Protein AF-A0A3D0MTW0-F1 (afdb_monomer)

Radius of gyration: 36.61 Å; Cα contacts (8 Å, |Δi|>4): 13; chains: 1; bounding box: 83×25×96 Å

Sequence (101 aa):
MPRLRWVFLAVMLGLIVAIMGTAYVFEFREIHRLSEMVDSRMVRSTSLSRKLQESQEKIDFYKTPEGLAHLARDQYNLVFPGERIYRIVVTSDDVLPQKQQ

Structure (mmCIF, N/CA/C/O backbone):
data_AF-A0A3D0MTW0-F1
#
_entry.id   AF-A0A3D0MTW0-F1
#
loop_
_atom_site.group_PDB
_atom_site.id
_atom_site.type_symbol
_atom_site.label_atom_id
_atom_site.label_alt_id
_atom_site.label_comp_id
_atom_site.label_asym_id
_atom_site.label_entity_id
_atom_site.label_seq_id
_atom_site.pdbx_PDB_ins_code
_atom_site.Cartn_x
_atom_site.Cartn_y
_atom_site.Cartn_z
_atom_site.occupancy
_atom_site.B_iso_or_equiv
_atom_site.auth_seq_id
_atom_site.auth_comp_id
_atom_site.auth_asym_id
_atom_site.auth_atom_id
_atom_site.pdbx_PDB_model_num
ATOM 1 N N . MET A 1 1 ? 25.853 12.580 -58.792 1.00 59.94 1 MET A N 1
ATOM 2 C CA . MET A 1 1 ? 26.508 11.336 -58.332 1.00 59.94 1 MET A CA 1
ATOM 3 C C . MET A 1 1 ? 27.000 11.561 -56.911 1.00 59.94 1 MET A C 1
ATOM 5 O O . MET A 1 1 ? 27.783 12.492 -56.722 1.00 59.94 1 MET A O 1
ATOM 9 N N . PRO A 1 2 ? 26.491 10.832 -55.904 1.00 67.81 2 PRO A N 1
ATOM 10 C CA . PRO A 1 2 ? 26.934 11.017 -54.527 1.00 67.81 2 PRO A CA 1
ATOM 11 C C . PRO A 1 2 ? 28.439 10.744 -54.451 1.00 67.81 2 PRO A C 1
ATOM 13 O O . PRO A 1 2 ? 28.920 9.709 -54.908 1.00 67.81 2 PRO A O 1
ATOM 16 N N . ARG A 1 3 ? 29.208 11.709 -53.938 1.00 80.88 3 ARG A N 1
ATOM 17 C CA . ARG A 1 3 ? 30.656 11.535 -53.774 1.00 80.88 3 ARG A CA 1
ATOM 18 C C . ARG A 1 3 ? 30.882 10.435 -52.739 1.00 80.88 3 ARG A C 1
ATOM 20 O O . ARG A 1 3 ? 30.364 10.539 -51.630 1.00 80.88 3 ARG A O 1
ATOM 27 N N . LEU A 1 4 ? 31.691 9.433 -53.085 1.00 83.19 4 LEU A N 1
ATOM 28 C CA . LEU A 1 4 ? 31.954 8.235 -52.272 1.00 83.19 4 LEU A CA 1
ATOM 29 C C . LEU A 1 4 ? 32.302 8.557 -50.805 1.00 83.19 4 LEU A C 1
ATOM 31 O O . LEU A 1 4 ? 31.877 7.856 -49.895 1.00 83.19 4 LEU A O 1
ATOM 35 N N . ARG A 1 5 ? 32.991 9.683 -50.572 1.00 83.81 5 ARG A N 1
ATOM 36 C CA . ARG A 1 5 ? 33.339 10.203 -49.238 1.00 83.81 5 ARG A CA 1
ATOM 37 C C . ARG A 1 5 ? 32.120 10.460 -48.341 1.00 83.81 5 ARG A C 1
ATOM 39 O O . ARG A 1 5 ? 32.178 10.163 -47.157 1.00 83.81 5 ARG A O 1
ATOM 46 N N . TRP A 1 6 ? 31.023 10.977 -48.893 1.00 89.62 6 TRP A N 1
ATOM 47 C CA . TRP A 1 6 ? 29.798 11.261 -48.135 1.00 89.62 6 TRP A CA 1
ATOM 48 C C . TRP A 1 6 ? 29.004 9.998 -47.819 1.00 89.62 6 TRP A C 1
ATOM 50 O O . TRP A 1 6 ? 28.438 9.892 -46.737 1.00 89.62 6 TRP A O 1
ATOM 60 N N . VAL A 1 7 ? 29.013 9.021 -48.730 1.00 88.00 7 VAL A N 1
ATOM 61 C CA . VAL A 1 7 ? 28.411 7.703 -48.484 1.00 88.00 7 VAL A CA 1
ATOM 62 C C . VAL A 1 7 ? 29.149 7.000 -47.348 1.00 88.00 7 VAL A C 1
ATOM 64 O O . VAL A 1 7 ? 28.521 6.505 -46.420 1.00 88.00 7 VAL A O 1
ATOM 67 N N . PHE A 1 8 ? 30.483 7.035 -47.370 1.00 87.75 8 PHE A N 1
ATOM 68 C CA . PHE A 1 8 ? 31.305 6.442 -46.316 1.00 87.75 8 PHE A CA 1
ATOM 69 C C . PHE A 1 8 ? 31.063 7.095 -44.949 1.00 87.75 8 PHE A C 1
ATOM 71 O O . PHE A 1 8 ? 30.949 6.403 -43.941 1.00 87.75 8 PHE A O 1
ATOM 78 N N . LEU A 1 9 ? 30.933 8.425 -44.924 1.00 89.94 9 LEU A N 1
ATOM 79 C CA . LEU A 1 9 ? 30.655 9.180 -43.704 1.00 89.94 9 LEU A CA 1
ATOM 80 C C . LEU A 1 9 ? 29.265 8.838 -43.146 1.00 89.94 9 LEU A C 1
ATOM 82 O O . LEU A 1 9 ? 29.141 8.559 -41.958 1.00 89.94 9 LEU A O 1
ATOM 86 N N . ALA A 1 10 ? 28.240 8.772 -44.001 1.00 92.12 10 ALA A N 1
ATOM 87 C CA . ALA A 1 10 ? 26.886 8.399 -43.593 1.00 92.12 10 ALA A CA 1
ATOM 88 C C . ALA A 1 10 ? 26.813 6.971 -43.026 1.00 92.12 10 ALA A C 1
ATOM 90 O O . ALA A 1 10 ? 26.145 6.748 -42.019 1.00 92.12 10 ALA A O 1
ATOM 91 N N . VAL A 1 11 ? 27.533 6.018 -43.627 1.00 92.94 11 VAL A N 1
ATOM 92 C CA . VAL A 1 11 ? 27.595 4.631 -43.139 1.00 92.94 11 VAL A CA 1
ATOM 93 C C . VAL A 1 11 ? 28.300 4.550 -41.785 1.00 92.94 11 VAL A C 1
ATOM 95 O O . VAL A 1 11 ? 27.787 3.902 -40.877 1.00 92.94 11 VAL A O 1
ATOM 98 N N . MET A 1 12 ? 29.432 5.240 -41.615 1.00 93.19 12 MET A N 1
ATOM 99 C CA . MET A 1 12 ? 30.139 5.291 -40.329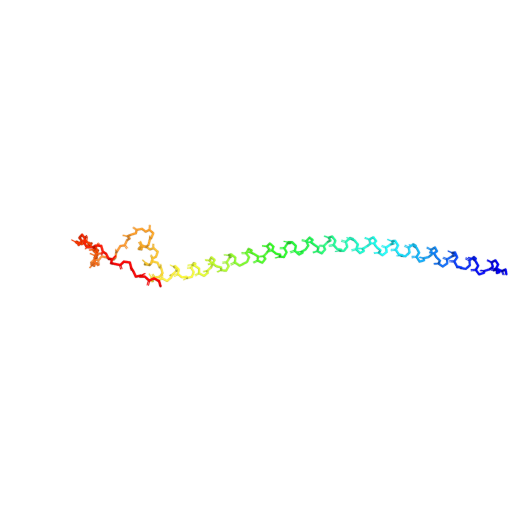 1.00 93.19 12 MET A CA 1
ATOM 100 C C . MET A 1 12 ? 29.272 5.899 -39.226 1.00 93.19 12 MET A C 1
ATOM 102 O O . MET A 1 12 ? 29.171 5.348 -38.132 1.00 93.19 12 MET A O 1
ATOM 106 N N . LEU A 1 13 ? 28.611 7.018 -39.523 1.00 94.69 13 LEU A N 1
ATOM 107 C CA . LEU A 1 13 ? 27.750 7.692 -38.560 1.00 94.69 13 LEU A CA 1
ATOM 108 C C . LEU A 1 13 ? 26.535 6.824 -38.203 1.00 94.69 13 LEU A C 1
ATOM 110 O O . LEU A 1 13 ? 26.193 6.695 -37.030 1.00 94.69 13 LEU A O 1
ATOM 114 N N . GLY A 1 14 ? 25.935 6.167 -39.199 1.00 94.12 14 GLY A N 1
ATOM 115 C CA . GLY A 1 14 ? 24.847 5.215 -38.996 1.00 94.12 14 GLY A CA 1
ATOM 116 C C . GLY A 1 14 ? 25.255 4.029 -38.124 1.00 94.12 14 GLY A C 1
ATOM 117 O O . GLY A 1 14 ? 24.490 3.634 -37.251 1.00 94.12 14 GLY A O 1
ATOM 118 N N . LEU A 1 15 ? 26.472 3.504 -38.295 1.00 93.12 15 LEU A N 1
ATOM 119 C CA . LEU A 1 15 ? 26.988 2.402 -37.482 1.00 93.12 15 LEU A CA 1
ATOM 120 C C . LEU A 1 15 ? 27.159 2.808 -36.010 1.00 93.12 15 LEU A C 1
ATOM 122 O O . LEU A 1 15 ? 26.742 2.070 -35.121 1.00 93.12 15 LEU A O 1
ATOM 126 N N . ILE A 1 16 ? 27.711 3.998 -35.749 1.00 92.62 16 ILE A N 1
ATOM 127 C CA . ILE A 1 16 ? 27.879 4.525 -34.385 1.00 92.62 16 ILE A CA 1
ATOM 128 C C . ILE A 1 16 ? 26.516 4.720 -33.715 1.00 92.62 16 ILE A C 1
ATOM 130 O O . ILE A 1 16 ? 26.309 4.263 -32.591 1.00 92.62 16 ILE A O 1
ATOM 134 N N . VAL A 1 17 ? 25.570 5.351 -34.415 1.00 92.62 17 VAL A N 1
ATOM 135 C CA . VAL A 1 17 ? 24.212 5.573 -33.899 1.00 92.62 17 VAL A CA 1
ATOM 136 C C . VAL A 1 17 ? 23.491 4.248 -33.665 1.00 92.62 17 VAL A C 1
ATOM 138 O O . VAL A 1 17 ? 22.805 4.111 -32.658 1.00 92.62 17 VAL A O 1
ATOM 141 N N . ALA A 1 18 ? 23.670 3.258 -34.541 1.00 90.00 18 ALA A N 1
ATOM 142 C CA . ALA A 1 18 ? 23.068 1.941 -34.376 1.00 90.00 18 ALA A CA 1
ATOM 143 C C . ALA A 1 18 ? 23.589 1.234 -33.120 1.00 90.00 18 ALA A C 1
ATOM 145 O O . ALA A 1 18 ? 22.773 0.779 -32.329 1.00 90.00 18 ALA A O 1
ATOM 146 N N . ILE A 1 19 ? 24.912 1.199 -32.907 1.00 88.31 19 ILE A N 1
ATOM 147 C CA . ILE A 1 19 ? 25.541 0.587 -31.722 1.00 88.31 19 ILE A CA 1
ATOM 148 C C . ILE A 1 19 ? 25.089 1.288 -30.438 1.00 88.31 19 ILE A C 1
ATOM 150 O O . ILE A 1 19 ? 24.735 0.643 -29.453 1.00 88.31 19 ILE A O 1
ATOM 154 N N . MET A 1 20 ? 25.087 2.620 -30.452 1.00 86.12 20 MET A N 1
ATOM 155 C CA . MET A 1 20 ? 24.690 3.425 -29.301 1.00 86.12 20 MET A CA 1
ATOM 156 C C . MET A 1 20 ? 23.195 3.254 -29.008 1.00 86.12 20 MET A C 1
ATOM 158 O O . MET A 1 20 ? 22.807 3.067 -27.860 1.00 86.12 20 MET A O 1
ATOM 162 N N . GLY A 1 21 ? 22.360 3.222 -30.047 1.00 85.88 21 GLY A N 1
ATOM 163 C CA . GLY A 1 21 ? 20.929 2.968 -29.936 1.00 85.88 21 GLY A CA 1
ATOM 164 C C . GLY A 1 21 ? 20.619 1.592 -29.348 1.00 85.88 21 GLY A C 1
ATOM 165 O O . GLY A 1 21 ? 19.821 1.506 -28.418 1.00 85.88 21 GLY A O 1
ATOM 166 N N . THR A 1 22 ? 21.263 0.520 -29.821 1.00 82.88 22 THR A N 1
ATOM 167 C CA . THR A 1 22 ? 21.050 -0.821 -29.251 1.00 82.88 22 THR A CA 1
ATOM 168 C C . THR A 1 22 ? 21.532 -0.929 -27.812 1.00 82.88 22 THR A C 1
ATOM 170 O O . THR A 1 22 ? 20.828 -1.541 -27.013 1.00 82.88 22 THR A O 1
ATOM 173 N N . ALA A 1 23 ? 22.669 -0.322 -27.460 1.00 78.00 23 ALA A N 1
ATOM 174 C CA . ALA A 1 23 ? 23.159 -0.309 -26.081 1.00 78.00 23 ALA A CA 1
ATOM 175 C C . ALA A 1 23 ? 22.166 0.389 -25.134 1.00 78.00 23 ALA A C 1
ATOM 177 O O . ALA A 1 23 ? 21.734 -0.201 -24.145 1.00 78.00 23 ALA A O 1
ATOM 178 N N . TYR A 1 24 ? 21.713 1.593 -25.496 1.00 77.00 24 TYR A N 1
ATOM 179 C CA . TYR A 1 24 ? 20.747 2.348 -24.696 1.00 77.00 24 TYR A CA 1
ATOM 180 C C . TYR A 1 24 ? 19.398 1.633 -24.577 1.00 77.00 24 TYR A C 1
ATOM 182 O O . TYR A 1 24 ? 18.848 1.533 -23.484 1.00 77.00 24 TYR A O 1
ATOM 190 N N . VAL A 1 25 ? 18.854 1.100 -25.675 1.00 74.69 25 VAL A N 1
ATOM 191 C CA . VAL A 1 25 ? 17.567 0.381 -25.645 1.00 74.69 25 VAL A CA 1
ATOM 192 C C . VAL A 1 25 ? 17.634 -0.846 -24.733 1.00 74.69 25 VAL A C 1
ATOM 194 O O . VAL A 1 25 ? 16.658 -1.159 -24.047 1.00 74.69 25 VAL A O 1
ATOM 197 N N . PHE A 1 26 ? 18.777 -1.533 -24.696 1.00 73.38 26 PHE A N 1
ATOM 198 C CA . PHE A 1 26 ? 18.957 -2.692 -23.831 1.00 73.38 26 PHE A CA 1
ATOM 199 C C . PHE A 1 26 ? 18.993 -2.296 -22.348 1.00 73.38 26 PHE A C 1
ATOM 201 O O . PHE A 1 26 ? 18.280 -2.895 -21.543 1.00 73.38 26 PHE A O 1
ATOM 208 N N . GLU A 1 27 ? 19.728 -1.237 -22.002 1.00 68.75 27 GLU A N 1
ATOM 209 C CA . GLU A 1 27 ? 19.800 -0.709 -20.633 1.00 68.75 27 GLU A CA 1
ATOM 210 C C . GLU A 1 27 ? 18.452 -0.161 -20.140 1.00 68.75 27 GLU A C 1
ATOM 212 O O . GLU A 1 27 ? 18.037 -0.444 -19.016 1.00 68.75 27 GLU A O 1
ATOM 217 N N . PHE A 1 28 ? 17.704 0.549 -20.990 1.00 68.12 28 PHE A N 1
ATOM 218 C CA . PHE A 1 28 ? 16.369 1.044 -20.637 1.00 68.12 28 PHE A CA 1
ATOM 219 C C . PHE A 1 28 ? 15.386 -0.088 -20.321 1.00 68.12 28 PHE A C 1
ATOM 221 O O . PHE A 1 28 ? 14.535 0.052 -19.439 1.00 68.12 28 PHE A O 1
ATOM 228 N N . ARG A 1 29 ? 15.509 -1.235 -20.999 1.00 67.38 29 ARG A N 1
ATOM 229 C CA . ARG A 1 29 ? 14.666 -2.405 -20.724 1.00 67.38 29 ARG A CA 1
ATOM 230 C C . ARG A 1 29 ? 14.996 -3.048 -19.376 1.00 67.38 29 ARG A C 1
ATOM 232 O O . ARG A 1 29 ? 14.087 -3.498 -18.680 1.00 67.38 29 ARG A O 1
ATOM 239 N N . GLU A 1 30 ? 16.272 -3.065 -19.002 1.00 71.25 30 GLU A N 1
ATOM 240 C CA . GLU A 1 30 ? 16.741 -3.517 -17.687 1.00 71.25 30 GLU A CA 1
ATOM 241 C C . GLU A 1 30 ? 16.167 -2.627 -16.570 1.00 71.25 30 GLU A C 1
ATOM 243 O O . GLU A 1 30 ? 15.589 -3.126 -15.602 1.00 71.25 30 GLU A O 1
ATOM 248 N N . ILE A 1 31 ? 16.240 -1.303 -16.753 1.00 68.31 31 ILE A N 1
ATOM 249 C CA . ILE A 1 31 ? 15.742 -0.303 -15.797 1.00 68.31 31 ILE A CA 1
ATOM 250 C C . ILE A 1 31 ? 14.224 -0.410 -15.630 1.00 68.31 31 ILE A C 1
ATOM 252 O O . ILE A 1 31 ? 13.737 -0.411 -14.499 1.00 68.31 31 ILE A O 1
ATOM 256 N N . HIS A 1 32 ? 13.468 -0.561 -16.722 1.00 65.75 32 HIS A N 1
ATOM 257 C CA . HIS A 1 32 ? 12.016 -0.731 -16.637 1.00 65.75 32 HIS A CA 1
ATOM 258 C C . HIS A 1 32 ? 11.623 -1.997 -15.878 1.00 65.75 32 HIS A C 1
ATOM 260 O O . HIS A 1 32 ? 10.773 -1.938 -14.990 1.00 65.75 32 HIS A O 1
ATOM 266 N N . ARG A 1 33 ? 12.292 -3.123 -16.150 1.00 70.25 33 ARG A N 1
ATOM 267 C CA . ARG A 1 33 ? 12.030 -4.381 -15.441 1.00 70.25 33 ARG A CA 1
ATOM 268 C C . ARG A 1 33 ? 12.352 -4.279 -13.947 1.00 70.25 33 ARG A C 1
ATOM 270 O O . ARG A 1 33 ? 11.645 -4.859 -13.122 1.00 70.25 33 ARG A O 1
ATOM 277 N N . LEU A 1 34 ? 13.413 -3.554 -13.590 1.00 72.19 34 LEU A N 1
ATOM 278 C CA . LEU A 1 34 ? 13.794 -3.347 -12.195 1.00 72.19 34 LEU A CA 1
ATOM 279 C C . LEU A 1 34 ? 12.813 -2.402 -11.484 1.00 72.19 34 LEU A C 1
ATOM 281 O O . LEU A 1 34 ? 12.411 -2.685 -10.357 1.00 72.19 34 LEU A O 1
ATOM 285 N N . SER A 1 35 ? 12.360 -1.345 -12.162 1.00 66.62 35 SER A N 1
ATOM 286 C CA . SER A 1 35 ? 11.360 -0.405 -11.644 1.00 66.62 35 SER A CA 1
ATOM 287 C C . SER A 1 35 ? 10.012 -1.077 -11.378 1.00 66.62 35 SER A C 1
ATOM 289 O O . SER A 1 35 ? 9.445 -0.891 -10.306 1.00 66.62 35 SER 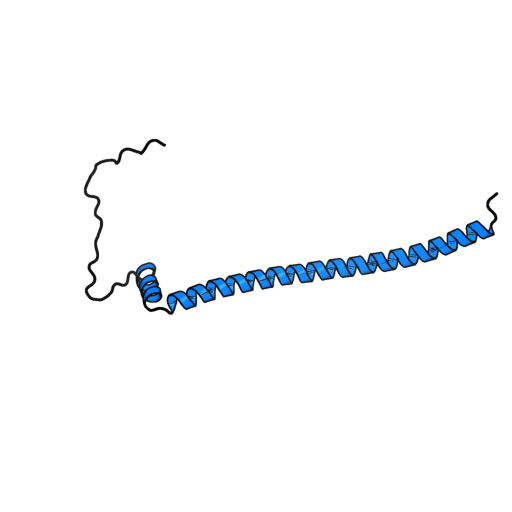A O 1
ATOM 291 N N . GLU A 1 36 ? 9.527 -1.925 -12.290 1.00 71.44 36 GLU A N 1
ATOM 292 C CA . GLU A 1 36 ? 8.290 -2.696 -12.079 1.00 71.44 36 GLU A CA 1
ATOM 293 C C . GLU A 1 36 ? 8.390 -3.627 -10.861 1.00 71.44 36 GLU A C 1
ATOM 295 O O . GLU A 1 36 ? 7.442 -3.783 -10.084 1.00 71.44 36 GLU A O 1
ATOM 300 N N . MET A 1 37 ? 9.562 -4.235 -10.648 1.00 70.94 37 MET A N 1
ATOM 301 C CA . MET A 1 37 ? 9.788 -5.088 -9.485 1.00 70.94 37 MET A CA 1
ATOM 302 C C . MET A 1 37 ? 9.785 -4.277 -8.183 1.00 70.94 37 MET A C 1
ATOM 304 O O . MET A 1 37 ? 9.205 -4.728 -7.192 1.00 70.94 37 MET A O 1
ATOM 308 N N . VAL A 1 38 ? 10.379 -3.083 -8.180 1.00 72.31 38 VAL A N 1
ATOM 309 C CA . VAL A 1 38 ? 10.371 -2.165 -7.031 1.00 72.31 38 VAL A CA 1
ATOM 310 C C . VAL A 1 38 ? 8.952 -1.688 -6.718 1.00 72.31 38 VAL A C 1
ATOM 312 O O . VAL A 1 38 ? 8.524 -1.806 -5.567 1.00 72.31 38 VAL A O 1
ATOM 315 N N . ASP A 1 39 ? 8.186 -1.267 -7.723 1.00 70.00 39 ASP A N 1
ATOM 316 C CA . ASP A 1 39 ? 6.793 -0.835 -7.553 1.00 70.00 39 ASP A CA 1
ATOM 317 C C . ASP A 1 39 ? 5.927 -1.951 -6.960 1.00 70.00 39 ASP A C 1
ATOM 319 O O . ASP A 1 39 ? 5.172 -1.728 -6.010 1.00 70.00 39 ASP A O 1
ATOM 323 N N . SER A 1 40 ? 6.100 -3.193 -7.424 1.00 72.06 40 SER A N 1
ATOM 324 C CA . SER A 1 40 ? 5.364 -4.341 -6.877 1.00 72.06 40 SER A CA 1
ATOM 325 C C . SER A 1 40 ? 5.645 -4.570 -5.383 1.00 72.06 40 SER A C 1
ATOM 327 O O . SER A 1 40 ? 4.749 -4.915 -4.603 1.00 72.06 40 SER A O 1
ATOM 329 N N . ARG A 1 41 ? 6.892 -4.344 -4.948 1.00 71.62 41 ARG A N 1
ATOM 330 C CA . ARG A 1 41 ? 7.303 -4.472 -3.544 1.00 71.62 41 ARG A CA 1
ATOM 331 C C . ARG A 1 41 ? 6.787 -3.307 -2.713 1.00 71.62 41 ARG A C 1
ATOM 333 O O . ARG A 1 41 ? 6.350 -3.534 -1.584 1.00 71.62 41 ARG A O 1
ATOM 340 N N . MET A 1 42 ? 6.779 -2.102 -3.275 1.00 74.69 42 MET A N 1
ATOM 341 C CA . MET A 1 42 ? 6.224 -0.918 -2.631 1.00 74.69 42 MET A CA 1
ATOM 342 C C . MET A 1 42 ? 4.723 -1.084 -2.385 1.00 74.69 42 MET A C 1
ATOM 344 O O . MET A 1 42 ? 4.288 -0.930 -1.247 1.00 74.69 42 MET A O 1
ATOM 348 N N . VAL A 1 43 ? 3.953 -1.519 -3.389 1.00 78.12 43 VAL A N 1
ATOM 349 C CA . VAL A 1 43 ? 2.515 -1.822 -3.252 1.00 78.12 43 VAL A CA 1
ATOM 350 C C . VAL A 1 43 ? 2.265 -2.875 -2.170 1.00 78.12 43 VAL A C 1
ATOM 352 O O . VAL A 1 43 ? 1.356 -2.743 -1.348 1.00 78.12 43 VAL A O 1
ATOM 355 N N . ARG A 1 44 ? 3.098 -3.921 -2.113 1.00 73.88 44 ARG A N 1
ATOM 356 C CA . ARG A 1 44 ? 2.973 -4.947 -1.073 1.00 73.88 44 ARG A CA 1
ATOM 357 C C . ARG A 1 44 ? 3.239 -4.377 0.321 1.00 73.88 44 ARG A C 1
ATOM 359 O O . ARG A 1 44 ? 2.467 -4.647 1.238 1.00 73.88 44 ARG A O 1
ATOM 366 N N . SER A 1 45 ? 4.292 -3.576 0.470 1.00 70.31 45 SER A N 1
ATOM 367 C CA . SER A 1 45 ? 4.672 -2.958 1.743 1.00 70.31 45 SER A CA 1
ATOM 368 C C . SER A 1 45 ? 3.615 -1.971 2.242 1.00 70.31 45 SER A C 1
ATOM 370 O O . SER A 1 45 ? 3.196 -2.043 3.397 1.00 70.31 45 SER A O 1
ATOM 372 N N . THR A 1 46 ? 3.098 -1.108 1.364 1.00 79.62 46 THR A N 1
ATOM 373 C CA . THR A 1 46 ? 2.057 -0.139 1.732 1.00 79.62 46 THR A CA 1
ATOM 374 C C . THR A 1 46 ? 0.755 -0.825 2.133 1.00 79.62 46 THR A C 1
ATOM 376 O O . THR A 1 46 ? 0.150 -0.447 3.135 1.00 79.62 46 THR A O 1
ATOM 379 N N . SER A 1 47 ? 0.353 -1.886 1.424 1.00 82.62 47 SER A N 1
ATOM 380 C CA . SER A 1 47 ? -0.837 -2.664 1.788 1.00 82.62 47 SER A CA 1
ATOM 381 C C . SER A 1 47 ? -0.709 -3.327 3.165 1.00 82.62 47 SER A C 1
ATOM 383 O O . SER A 1 47 ? -1.674 -3.355 3.929 1.00 82.62 47 SER A O 1
ATOM 385 N N . LEU A 1 48 ? 0.484 -3.825 3.510 1.00 81.12 48 LEU A N 1
ATOM 386 C CA . LEU A 1 48 ? 0.742 -4.449 4.804 1.00 81.12 48 LEU A CA 1
ATOM 387 C C . LEU A 1 48 ? 0.796 -3.408 5.926 1.00 81.12 48 LEU A C 1
ATOM 389 O O . LEU A 1 48 ? 0.207 -3.626 6.980 1.00 81.12 48 LEU A O 1
ATOM 393 N N . SER A 1 49 ? 1.426 -2.259 5.674 1.00 81.81 49 SER A N 1
ATOM 394 C CA . SER A 1 49 ? 1.462 -1.135 6.612 1.00 81.81 49 SER A CA 1
ATOM 395 C C . SER A 1 49 ? 0.053 -0.642 6.953 1.00 81.81 49 SER A C 1
ATOM 397 O O . SER A 1 49 ? -0.284 -0.470 8.121 1.00 81.81 49 SER A O 1
ATOM 399 N N . ARG A 1 50 ? -0.832 -0.538 5.952 1.00 83.06 50 ARG A N 1
ATOM 400 C CA . ARG A 1 50 ? -2.234 -0.151 6.168 1.00 83.06 50 ARG A CA 1
ATOM 401 C C . ARG A 1 50 ? -3.000 -1.159 7.029 1.00 83.06 50 ARG A C 1
ATOM 403 O O . ARG A 1 50 ? -3.757 -0.758 7.905 1.00 83.06 50 ARG A O 1
ATOM 410 N N . LYS A 1 51 ? -2.772 -2.462 6.827 1.00 87.06 51 LYS A N 1
ATOM 411 C CA . LYS A 1 51 ? -3.357 -3.516 7.677 1.00 87.06 51 LYS A CA 1
ATOM 412 C C . LYS A 1 51 ? -2.833 -3.467 9.110 1.00 87.06 51 LYS A C 1
ATOM 414 O O . LYS A 1 51 ? -3.596 -3.713 10.042 1.00 87.06 51 LYS A O 1
ATOM 419 N N . LEU A 1 52 ? -1.546 -3.169 9.286 1.00 87.25 52 LEU A N 1
ATOM 420 C CA . LEU A 1 52 ? -0.961 -2.986 10.612 1.00 87.25 52 LEU A CA 1
ATOM 421 C C . LEU A 1 52 ? -1.582 -1.784 11.316 1.00 87.25 52 LEU A C 1
ATOM 423 O O . LEU A 1 52 ? -1.949 -1.910 12.475 1.00 87.25 52 LEU A O 1
ATOM 427 N N . GLN A 1 53 ? -1.773 -0.671 10.610 1.00 87.12 53 GLN A N 1
ATOM 428 C CA . GLN A 1 53 ? -2.410 0.518 11.168 1.00 87.12 53 GLN A CA 1
ATOM 429 C C . GLN A 1 53 ? -3.855 0.241 11.611 1.00 87.12 53 GLN A C 1
ATOM 431 O O . GLN A 1 53 ? -4.206 0.536 12.746 1.00 87.12 53 GLN A O 1
ATOM 436 N N . GLU A 1 54 ? -4.658 -0.424 10.776 1.00 88.88 54 GLU A N 1
ATOM 437 C CA . GLU A 1 54 ? -6.029 -0.815 11.139 1.00 88.88 54 GLU A CA 1
ATOM 438 C C . GLU A 1 54 ? -6.059 -1.786 12.335 1.00 88.88 54 GLU A C 1
ATOM 440 O O . GLU A 1 54 ? -6.932 -1.719 13.200 1.00 88.88 54 GLU A O 1
ATOM 445 N N . SER A 1 55 ? -5.090 -2.702 12.405 1.00 85.25 55 SER A N 1
ATOM 446 C CA . SER A 1 55 ? -4.974 -3.633 13.531 1.00 85.25 55 SER A CA 1
ATOM 447 C C . SER A 1 55 ? -4.562 -2.910 14.812 1.00 85.25 55 SER A C 1
ATOM 449 O O . SER A 1 55 ? -5.092 -3.211 15.877 1.00 85.25 55 SER A O 1
ATOM 451 N N . GLN A 1 56 ? -3.652 -1.940 14.707 1.00 88.69 56 GLN A N 1
ATOM 452 C CA . GLN A 1 56 ? -3.206 -1.118 15.823 1.00 88.69 56 GLN A CA 1
ATOM 453 C C . GLN A 1 56 ? -4.359 -0.271 16.372 1.00 88.69 56 GLN A C 1
ATOM 455 O O . GLN A 1 56 ? -4.577 -0.277 17.577 1.00 88.69 56 GLN A O 1
ATOM 460 N N . GLU A 1 57 ? -5.159 0.356 15.505 1.00 87.75 57 GLU A N 1
ATOM 461 C CA . GLU A 1 57 ? -6.356 1.108 15.908 1.00 87.75 57 GLU A CA 1
ATOM 462 C C . GLU A 1 57 ? -7.365 0.227 16.661 1.00 87.75 57 GLU A C 1
ATOM 464 O O . GLU A 1 57 ? -7.901 0.636 17.692 1.00 87.75 57 GLU A O 1
ATOM 469 N N . LYS A 1 58 ? -7.588 -1.013 16.205 1.00 87.06 58 LYS A N 1
ATOM 470 C CA . LYS A 1 58 ? -8.452 -1.973 16.915 1.00 87.06 58 LYS A CA 1
ATOM 471 C C . LYS A 1 58 ? -7.876 -2.367 18.272 1.00 87.06 58 LYS A C 1
ATOM 473 O O . LYS A 1 58 ? -8.617 -2.425 19.248 1.00 87.06 58 LYS A O 1
ATOM 478 N N . ILE A 1 59 ? -6.571 -2.630 18.348 1.00 87.69 59 ILE A N 1
ATOM 479 C CA . ILE A 1 59 ? -5.895 -2.946 19.614 1.00 87.69 59 ILE A CA 1
ATOM 480 C C . ILE A 1 59 ? -6.040 -1.782 20.594 1.00 87.69 59 ILE A C 1
ATOM 482 O O . ILE A 1 59 ? -6.410 -2.001 21.745 1.00 87.69 59 ILE A O 1
ATOM 486 N N . ASP A 1 60 ? -5.795 -0.556 20.138 1.00 87.94 60 ASP A N 1
ATOM 487 C CA . ASP A 1 60 ? -5.889 0.638 20.972 1.00 87.94 60 ASP A CA 1
ATOM 488 C C . ASP A 1 60 ? -7.329 0.875 21.451 1.00 87.94 60 ASP A C 1
ATOM 490 O O . ASP A 1 60 ? -7.538 1.196 22.622 1.00 87.94 60 ASP A O 1
ATOM 494 N N . PHE A 1 61 ? -8.330 0.617 20.602 1.00 86.50 61 PHE A N 1
ATOM 495 C CA 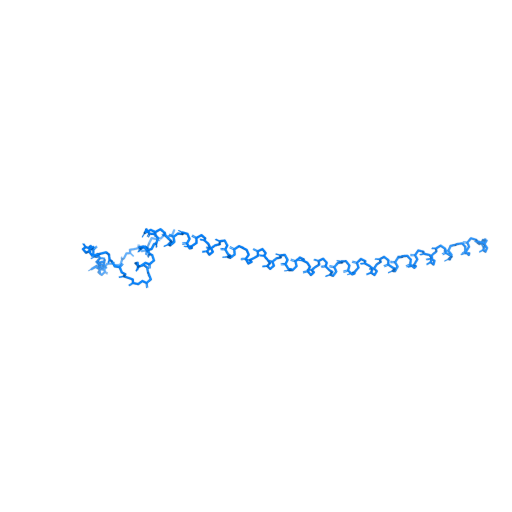. PHE A 1 61 ? -9.740 0.646 20.994 1.00 86.50 61 PHE A CA 1
ATOM 496 C C . PHE A 1 61 ? -10.059 -0.401 22.073 1.00 86.50 61 PHE A C 1
ATOM 498 O O . PHE A 1 61 ? -10.584 -0.054 23.132 1.00 86.50 61 PHE A O 1
ATOM 505 N N . TYR A 1 62 ? -9.696 -1.670 21.863 1.00 85.50 62 TYR A N 1
ATOM 506 C CA . TYR A 1 62 ? -9.981 -2.753 22.816 1.00 85.50 62 TYR A CA 1
ATOM 507 C C . TYR A 1 62 ? -9.155 -2.685 24.103 1.00 85.50 62 TYR A C 1
ATOM 509 O O . TYR A 1 62 ? -9.511 -3.320 25.094 1.00 85.50 62 TYR A O 1
ATOM 517 N N . LYS A 1 63 ? -8.072 -1.903 24.120 1.00 86.44 63 LYS A N 1
ATOM 518 C CA . LYS A 1 63 ? -7.303 -1.618 25.333 1.00 86.44 63 LYS A CA 1
ATOM 519 C C . LYS A 1 63 ? -8.085 -0.749 26.323 1.00 86.44 63 LYS A C 1
ATOM 521 O O . LYS A 1 63 ? -7.796 -0.781 27.519 1.00 86.44 63 LYS A O 1
ATOM 526 N N . THR A 1 64 ? -9.056 0.034 25.852 1.00 89.94 64 THR A N 1
ATOM 527 C CA . THR A 1 64 ? -9.916 0.839 26.729 1.00 89.94 64 THR A CA 1
ATOM 528 C C . THR A 1 64 ? -10.936 -0.044 27.462 1.00 89.94 64 THR A C 1
ATOM 530 O O . THR A 1 64 ? -11.377 -1.057 26.914 1.00 89.94 64 THR A O 1
ATOM 533 N N . PRO A 1 65 ? -11.351 0.313 28.693 1.00 85.00 65 PRO A N 1
ATOM 534 C CA . PRO A 1 65 ? -12.343 -0.470 29.436 1.00 85.00 65 PRO A CA 1
ATOM 535 C C . PRO A 1 65 ? -13.699 -0.537 28.717 1.00 85.00 65 PRO A C 1
ATOM 537 O O . PRO A 1 65 ? -14.375 -1.562 28.767 1.00 85.00 65 PRO A O 1
ATOM 540 N N . GLU A 1 66 ? -14.077 0.527 28.007 1.00 84.50 66 GLU A N 1
ATOM 541 C CA . GLU A 1 66 ? -15.302 0.599 27.203 1.00 84.50 66 GLU A CA 1
ATOM 542 C C . GLU A 1 66 ? -15.209 -0.284 25.955 1.00 84.50 66 GLU A C 1
ATOM 544 O O . GLU A 1 66 ? -16.122 -1.064 25.683 1.00 84.50 66 GLU A O 1
ATOM 549 N N . GLY A 1 67 ? -14.087 -0.235 25.231 1.00 83.88 67 GLY A N 1
ATOM 550 C CA . GLY A 1 67 ? -13.850 -1.096 24.073 1.00 83.88 67 GLY A CA 1
ATOM 551 C C . GLY A 1 67 ? -13.807 -2.578 24.447 1.00 83.88 67 GLY A C 1
ATOM 552 O O . GLY A 1 67 ? -14.382 -3.412 23.746 1.00 83.88 67 GLY A O 1
ATOM 553 N N . LEU A 1 68 ? -13.207 -2.915 25.591 1.00 86.44 68 LEU A N 1
ATOM 554 C CA . LEU A 1 68 ? -13.229 -4.274 26.129 1.00 86.44 68 LEU A CA 1
ATOM 555 C C . LEU A 1 68 ? -14.650 -4.714 26.508 1.00 86.44 68 LEU A C 1
ATOM 557 O O . LEU A 1 68 ? -15.031 -5.849 26.231 1.00 86.44 68 LEU A O 1
ATOM 561 N N . ALA A 1 69 ? -15.452 -3.825 27.101 1.00 85.69 69 ALA A N 1
ATOM 562 C CA . ALA A 1 69 ? -16.846 -4.111 27.434 1.00 85.69 69 ALA A CA 1
ATOM 563 C C . ALA A 1 69 ? -17.717 -4.321 26.183 1.00 85.69 69 ALA A C 1
ATOM 565 O O . ALA A 1 69 ? -18.606 -5.175 26.198 1.00 85.69 69 ALA A O 1
ATOM 566 N N . HIS A 1 70 ? -17.443 -3.585 25.102 1.00 86.56 70 HIS A N 1
ATOM 567 C CA . HIS A 1 70 ? -18.054 -3.814 23.793 1.00 86.56 70 HIS A CA 1
ATOM 568 C C . HIS A 1 70 ? -17.685 -5.189 23.233 1.00 86.56 70 HIS A C 1
ATOM 570 O O . HIS A 1 70 ? -18.574 -5.960 22.882 1.00 86.56 70 HIS A O 1
ATOM 576 N N . LEU A 1 71 ? -16.396 -5.545 23.236 1.00 87.06 71 LEU A N 1
ATOM 577 C CA . LEU A 1 71 ? -15.941 -6.861 22.776 1.00 87.06 71 LEU A CA 1
ATOM 578 C C . LEU A 1 71 ? -16.560 -8.003 23.600 1.00 87.06 71 LEU A C 1
ATOM 580 O O . LEU A 1 71 ? -16.999 -9.011 23.048 1.00 87.06 71 LEU A O 1
ATOM 584 N N . ALA A 1 72 ? -16.628 -7.834 24.922 1.00 86.69 72 ALA A N 1
ATOM 585 C CA . ALA A 1 72 ? -17.219 -8.799 25.842 1.00 86.69 72 ALA A CA 1
ATOM 586 C C . ALA A 1 72 ? -18.717 -9.028 25.570 1.00 86.69 72 ALA A C 1
ATOM 588 O O . ALA A 1 72 ? -19.177 -10.172 25.602 1.00 86.69 72 ALA A O 1
ATOM 589 N N . ARG A 1 73 ? -19.469 -7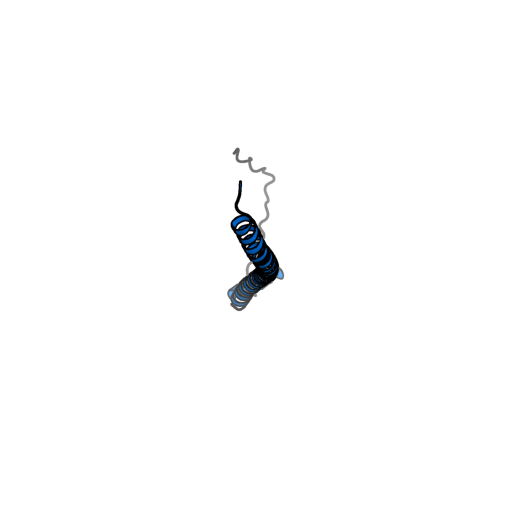.964 25.256 1.00 86.69 73 ARG A N 1
ATOM 590 C CA . ARG A 1 73 ? -20.887 -8.060 24.880 1.00 86.69 73 ARG A CA 1
ATOM 591 C C . ARG A 1 73 ? -21.075 -8.692 23.506 1.00 86.69 73 ARG A C 1
ATOM 593 O O . ARG A 1 73 ? -21.801 -9.673 23.397 1.00 86.69 73 ARG A O 1
ATOM 600 N N . ASP A 1 74 ? -20.407 -8.177 22.481 1.00 85.69 74 ASP A N 1
ATOM 601 C CA . ASP A 1 74 ? -20.671 -8.581 21.095 1.00 85.69 74 ASP A CA 1
ATOM 602 C C . ASP A 1 74 ? -20.215 -10.015 20.811 1.00 85.69 74 ASP A C 1
ATOM 604 O O . ASP A 1 74 ? -20.869 -10.750 20.072 1.00 85.69 74 ASP A O 1
ATOM 608 N N . GLN A 1 75 ? -19.085 -10.424 21.393 1.00 85.56 75 GLN A N 1
ATOM 609 C CA . GLN A 1 75 ? -18.430 -11.681 21.036 1.00 85.56 75 GLN A CA 1
ATOM 610 C C . GLN A 1 75 ? -18.717 -12.812 22.026 1.00 85.56 75 GLN A C 1
ATOM 612 O O . GLN A 1 75 ? -18.729 -13.979 21.636 1.00 85.56 75 GLN A O 1
ATOM 617 N N . TYR A 1 76 ? -18.978 -12.475 23.291 1.00 84.88 76 TYR A N 1
ATOM 618 C CA . TYR A 1 76 ? -19.172 -13.455 24.362 1.00 84.88 76 TYR A CA 1
ATOM 619 C C . TYR A 1 76 ? -20.518 -13.314 25.080 1.00 84.88 76 TYR A C 1
ATOM 621 O O . TYR A 1 76 ? -20.802 -14.100 25.983 1.00 84.88 76 TYR A O 1
ATOM 629 N N . ASN A 1 77 ? -21.353 -12.341 24.687 1.00 83.44 77 ASN A N 1
ATOM 630 C CA . ASN A 1 77 ? -22.639 -12.041 25.321 1.00 83.44 77 ASN A CA 1
ATOM 631 C C . ASN A 1 77 ? -22.527 -11.876 26.849 1.00 83.44 77 ASN A C 1
ATOM 633 O O . ASN A 1 77 ? -23.418 -12.265 27.608 1.00 83.44 77 ASN A O 1
ATOM 637 N N . LEU A 1 78 ? -21.390 -11.341 27.305 1.00 85.56 78 LEU A N 1
ATOM 638 C CA . LEU A 1 78 ? -21.127 -11.074 28.712 1.00 85.56 78 LEU A CA 1
ATOM 639 C C . LEU A 1 78 ? -21.798 -9.762 29.114 1.00 85.56 78 LEU A C 1
ATOM 641 O O . LEU A 1 78 ? -21.785 -8.781 28.371 1.00 85.56 78 LEU A O 1
ATOM 645 N N . VAL A 1 79 ? -22.350 -9.743 30.321 1.00 83.50 79 VAL A N 1
ATOM 646 C CA . VAL A 1 79 ? -23.022 -8.582 30.911 1.00 83.50 79 VAL A CA 1
ATOM 647 C C . VAL A 1 79 ? -22.386 -8.243 32.247 1.00 83.50 79 VAL A C 1
ATOM 649 O O . VAL A 1 79 ? -21.839 -9.116 32.928 1.00 83.50 79 VAL A O 1
ATOM 652 N N . PHE A 1 80 ? -22.451 -6.973 32.636 1.00 79.56 80 PH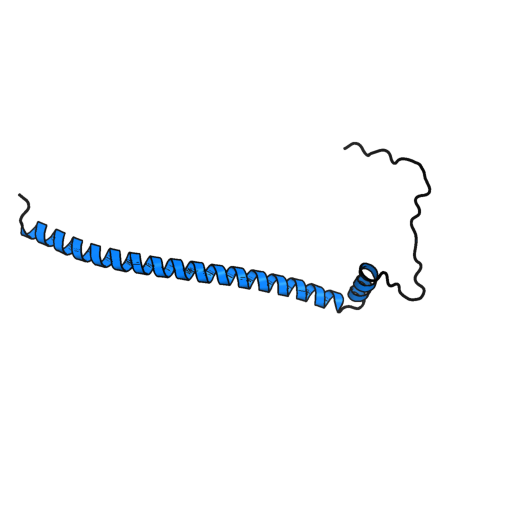E A N 1
ATOM 653 C CA . PHE A 1 80 ? -21.976 -6.586 33.955 1.00 79.56 80 PHE A CA 1
ATOM 654 C C . PHE A 1 80 ? -22.904 -7.158 35.041 1.00 79.56 80 PHE A C 1
ATOM 656 O O . PHE A 1 80 ? -24.113 -7.304 34.829 1.00 79.56 80 PHE A O 1
ATOM 663 N N . PRO A 1 81 ? -22.368 -7.497 36.225 1.00 80.50 81 PRO A N 1
ATOM 664 C CA . PRO A 1 81 ? -23.185 -8.004 37.318 1.00 80.50 81 PRO A CA 1
ATOM 665 C C . PRO A 1 81 ? -24.245 -6.966 37.726 1.00 80.50 81 PRO A C 1
ATOM 667 O O . PRO A 1 81 ? -23.916 -5.834 38.070 1.00 80.50 81 PRO A O 1
ATOM 670 N N . GLY A 1 82 ? -25.524 -7.361 37.681 1.00 80.19 82 GLY A N 1
ATOM 671 C CA . GLY A 1 82 ? -26.673 -6.501 38.008 1.00 80.19 82 GLY A CA 1
ATOM 672 C C . GLY A 1 82 ? -27.307 -5.765 36.819 1.00 80.19 82 GLY A C 1
ATOM 673 O O . GLY A 1 82 ? -28.241 -4.986 37.008 1.00 80.19 82 GLY A O 1
ATOM 674 N N . GLU A 1 83 ? -26.833 -6.007 35.598 1.00 80.38 83 GLU A N 1
ATOM 675 C CA . GLU A 1 83 ? -27.356 -5.369 34.394 1.00 80.38 83 GLU A CA 1
ATOM 676 C C . GLU A 1 83 ? -28.737 -5.918 33.979 1.00 80.38 83 GLU A C 1
ATOM 678 O O . GLU A 1 83 ? -28.985 -7.125 34.001 1.00 80.38 83 GLU A O 1
ATOM 683 N N . ARG A 1 84 ? -29.664 -5.027 33.597 1.00 80.62 84 ARG A N 1
ATOM 684 C CA . ARG A 1 84 ? -31.016 -5.403 33.148 1.00 80.62 84 ARG A CA 1
ATOM 685 C C . ARG A 1 84 ? -31.003 -5.717 31.655 1.00 80.62 84 ARG A C 1
ATOM 687 O O . ARG A 1 84 ? -30.810 -4.823 30.838 1.00 80.62 84 ARG A O 1
ATOM 694 N N . ILE A 1 85 ? -31.257 -6.975 31.309 1.00 79.19 85 ILE A N 1
ATOM 695 C CA . ILE A 1 85 ? -31.349 -7.437 29.921 1.00 79.19 85 ILE A CA 1
ATOM 696 C C . ILE A 1 85 ? -32.805 -7.320 29.462 1.00 79.19 85 ILE A C 1
ATOM 698 O O . ILE A 1 85 ? -33.696 -7.938 30.046 1.00 79.19 85 ILE A O 1
ATOM 702 N N . TYR A 1 86 ? -33.051 -6.549 28.405 1.00 79.44 86 TYR A N 1
ATOM 703 C CA . TYR A 1 86 ? -34.377 -6.420 27.803 1.00 79.44 86 TYR A CA 1
ATOM 704 C C . TYR A 1 86 ? -34.495 -7.361 26.606 1.00 79.44 86 TYR A C 1
ATOM 706 O O . TYR A 1 86 ? -33.683 -7.316 25.684 1.00 79.44 86 TYR A O 1
ATOM 714 N N . ARG A 1 87 ? -35.528 -8.207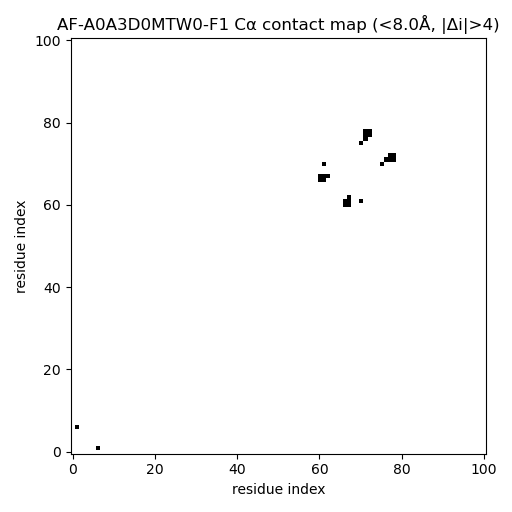 26.600 1.00 79.31 87 ARG A N 1
ATOM 715 C CA . ARG A 1 87 ? -35.893 -9.017 25.435 1.00 79.31 87 ARG A CA 1
ATOM 716 C C . ARG A 1 87 ? -37.034 -8.325 24.707 1.00 79.31 87 ARG A C 1
ATOM 718 O O . ARG A 1 87 ? -38.131 -8.225 25.248 1.00 79.31 87 ARG A O 1
ATOM 725 N N . ILE A 1 88 ? -36.783 -7.869 23.485 1.00 79.50 88 ILE A N 1
ATOM 726 C CA . ILE A 1 88 ? -37.846 -7.363 22.616 1.00 79.50 88 ILE A CA 1
ATOM 727 C C . ILE A 1 88 ? -38.630 -8.580 22.124 1.00 79.50 88 ILE A C 1
ATOM 729 O O . ILE A 1 88 ? -38.092 -9.425 21.411 1.00 79.50 88 ILE A O 1
ATOM 733 N N . VAL A 1 89 ? -39.884 -8.694 22.554 1.00 76.06 89 VAL A N 1
ATOM 734 C CA . VAL A 1 89 ? -40.824 -9.707 22.070 1.00 76.06 89 VAL A CA 1
ATOM 735 C C . VAL A 1 89 ? -41.861 -8.975 21.232 1.00 76.06 89 VAL A C 1
ATOM 737 O O . VAL A 1 89 ? -42.572 -8.110 21.742 1.00 76.06 89 VAL A O 1
ATOM 740 N N . VAL A 1 90 ? -41.907 -9.280 19.936 1.00 74.81 90 VAL A N 1
ATOM 741 C CA . VAL A 1 90 ? -42.962 -8.785 19.047 1.00 74.81 90 VAL A CA 1
ATOM 742 C C . VAL A 1 90 ? -44.183 -9.668 19.287 1.0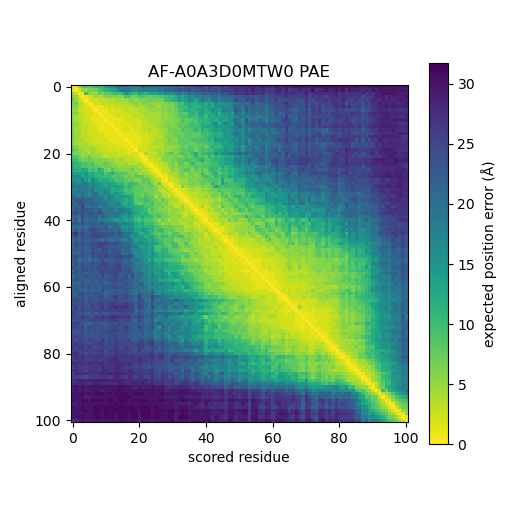0 74.81 90 VAL A C 1
ATOM 744 O O . VAL A 1 90 ? -44.191 -10.831 18.900 1.00 74.81 90 VAL A O 1
ATOM 747 N N . THR A 1 91 ? -45.171 -9.130 19.999 1.00 68.69 91 THR A N 1
ATOM 748 C CA . THR A 1 91 ? -46.390 -9.853 20.413 1.00 68.69 91 THR A CA 1
ATOM 749 C C . THR A 1 91 ? -47.566 -9.633 19.449 1.00 68.69 91 THR A C 1
ATOM 751 O O . THR A 1 91 ? -48.628 -10.210 19.648 1.00 68.69 91 THR A O 1
ATOM 754 N N . SER A 1 92 ? -47.419 -8.817 18.401 1.00 64.12 92 SER A N 1
ATOM 755 C CA . SER A 1 92 ? -48.498 -8.576 17.435 1.00 64.12 92 SER A CA 1
ATOM 756 C C . SER A 1 92 ? -48.337 -9.433 16.178 1.00 64.12 92 SER A C 1
ATOM 758 O O . SER A 1 92 ? -47.313 -9.330 15.505 1.00 64.12 92 SER A O 1
ATOM 760 N N . ASP A 1 93 ? -49.389 -10.166 15.804 1.00 6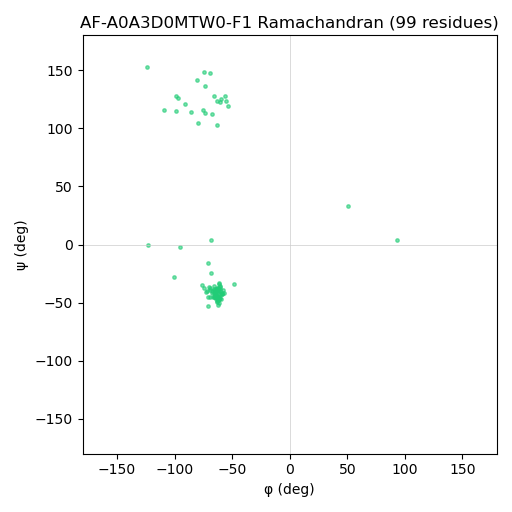2.59 93 ASP A N 1
ATOM 761 C CA . ASP A 1 93 ? -49.573 -10.759 14.464 1.00 62.59 93 ASP A CA 1
ATOM 762 C C . ASP A 1 93 ? -49.814 -9.694 13.366 1.00 62.59 93 ASP A C 1
ATOM 764 O O . ASP A 1 93 ? -50.056 -10.024 12.204 1.00 62.59 93 ASP A O 1
ATOM 768 N N . ASP A 1 94 ? -49.753 -8.403 13.711 1.00 65.81 94 ASP A N 1
ATOM 769 C CA . ASP A 1 94 ? -50.003 -7.316 12.773 1.00 65.81 94 ASP A CA 1
ATOM 770 C C . ASP A 1 94 ? -48.826 -7.105 11.817 1.00 65.81 94 ASP A C 1
ATOM 772 O O . ASP A 1 94 ? -47.713 -6.712 12.182 1.00 65.81 94 ASP A O 1
ATOM 776 N N . VAL A 1 95 ? -49.122 -7.348 10.544 1.00 64.31 95 VAL A N 1
ATOM 777 C CA . VAL A 1 95 ? -48.246 -7.102 9.405 1.00 64.31 95 VAL A CA 1
ATOM 778 C C . VAL A 1 95 ? -48.075 -5.590 9.243 1.00 64.31 95 VAL A C 1
ATOM 780 O O . VAL A 1 95 ? -49.013 -4.879 8.885 1.00 64.31 95 VAL A O 1
ATOM 783 N N . LEU A 1 96 ? -46.861 -5.091 9.488 1.00 64.56 96 LEU A N 1
ATOM 784 C CA . LEU A 1 96 ? -46.487 -3.707 9.190 1.00 64.56 96 LEU A CA 1
ATOM 785 C C . LEU A 1 96 ? -46.750 -3.412 7.698 1.00 64.56 96 LEU A C 1
ATOM 787 O O . LEU A 1 96 ? -46.196 -4.115 6.846 1.00 64.56 96 LEU A O 1
ATOM 791 N N . PRO A 1 97 ? -47.557 -2.391 7.346 1.00 62.47 97 PRO A N 1
ATOM 792 C CA . PRO A 1 97 ? -47.795 -2.050 5.952 1.00 62.47 97 PRO A CA 1
ATOM 793 C C . PRO A 1 97 ? -46.475 -1.607 5.318 1.00 62.47 97 PRO A C 1
ATOM 795 O O . PRO A 1 97 ? -45.805 -0.695 5.812 1.00 62.47 97 PRO A O 1
ATOM 798 N N . GLN A 1 98 ? -46.085 -2.284 4.233 1.00 54.84 98 GLN A N 1
ATOM 799 C CA . GLN A 1 98 ? -44.907 -1.920 3.452 1.00 54.84 98 GLN A CA 1
ATOM 800 C C . GLN A 1 98 ? -45.015 -0.453 3.046 1.00 54.84 98 GLN A C 1
ATOM 802 O O . GLN A 1 98 ? -45.947 -0.044 2.354 1.00 54.84 98 GLN A O 1
ATOM 807 N N . LYS A 1 99 ? -44.038 0.335 3.490 1.00 51.47 99 LYS A N 1
ATOM 808 C CA . LYS A 1 99 ? -43.860 1.714 3.059 1.00 51.47 99 LYS A CA 1
ATOM 809 C C . LYS A 1 99 ? -43.571 1.679 1.556 1.00 51.47 99 LYS A C 1
ATOM 811 O O . LYS A 1 99 ? -42.482 1.271 1.156 1.00 51.47 99 LYS A O 1
ATOM 816 N N . GLN A 1 100 ? -44.576 2.016 0.746 1.00 53.38 100 GLN A N 1
ATOM 817 C CA . GLN A 1 100 ? -44.411 2.208 -0.692 1.00 53.38 100 GLN A CA 1
ATOM 818 C C . GLN A 1 100 ? -43.331 3.273 -0.912 1.00 53.38 100 GLN A C 1
ATOM 820 O O . GLN A 1 100 ? -43.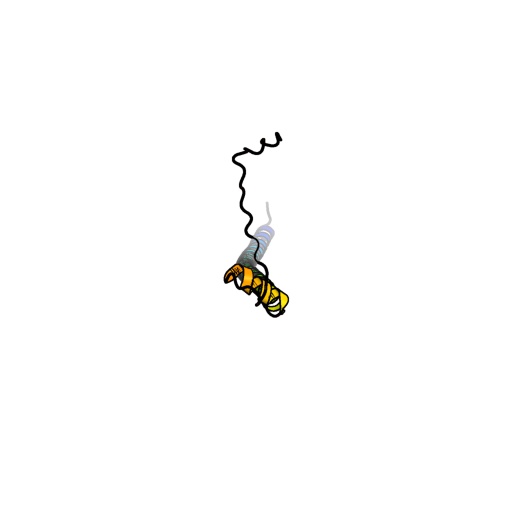349 4.320 -0.259 1.00 53.38 100 GLN A O 1
ATOM 825 N N . GLN A 1 101 ? -42.359 2.896 -1.743 1.00 42.81 101 GLN A N 1
ATOM 826 C CA . GLN A 1 101 ? -41.193 3.681 -2.149 1.00 42.81 101 GLN A CA 1
ATOM 827 C C . GLN A 1 101 ? -41.586 4.982 -2.842 1.00 42.81 101 GLN A C 1
ATOM 829 O O . GLN A 1 101 ? -42.584 4.965 -3.597 1.00 42.81 101 GLN A O 1
#

Mean predicted aligned error: 15.56 Å

Solvent-accessible surface area (backbone atoms only — not comparable to full-atom values): 6119 Å² total; per-residue (Å²): 128,87,56,67,70,58,56,53,49,53,51,53,52,49,50,53,51,49,54,51,48,53,52,50,55,51,52,52,52,52,52,50,56,50,48,56,53,50,50,54,50,50,56,53,51,53,55,50,50,53,53,49,52,57,50,47,53,51,51,60,42,44,70,36,73,66,38,37,52,48,50,36,32,77,77,66,70,50,75,63,93,90,66,87,84,84,78,91,74,88,85,66,92,71,76,76,78,78,78,81,129

Foldseek 3Di:
DPDVVVVVVVVVVVVVCVVVVVVVVVVVVVVVVVVVVVVVVVVVVVVVVVVVVVVVVLVVQCVDPVSVVVCCCPPVVDDDPPDDDDDDDPPDPDDDPPDDD

Secondary structure (DSSP, 8-state):
---HHHHHHHHHHHHHHHHHHHHHHHHHHHHHHHHHHHHHHHHHHHHHHHHHHHHHHHHHHHHSHHHHHHHHHHHH----TT-------------PPP---

pLDDT: mean 79.15, std 10.37, range [42.81, 94.69]